Protein AF-A0A314L2W1-F1 (afdb_monomer_lite)

Secondary structure (DSSP, 8-state):
-PPBPTTT--BSS-GGG-SS--SEEEETTEEEE---------------PPPHHHHHHHHHHHHHH-TT-HHHHHHHH-TTS-HHHHHHHHHHHHHHHHHHHS-GGGSSPPPTT------------S----------------------

Foldseek 3Di:
DFDAEQQPRHGDDYVVPDPDPRQWGQDPNDTDGVPPPVPVDPPPPDPDDDDVQNVVLLVVLCVPPNPPPLCVSCVPRNVVDDSVRSNVVVVVVVVVVVVVPPDPVVVDPPDPVNPDDPDPPPDDDDDDDDDDDDDDDDDDDDDDDDDD

Radius of gyration: 32.79 Å; chains: 1; bounding box: 60×52×91 Å

InterPro domains:
  IPR001005 SANT/Myb domain [PF00249] (49-94)
  IPR001005 SANT/Myb domain [PS50090] (50-94)
  IPR001005 SANT/Myb domain [SM00717] (46-96)
  IPR001005 SANT/Myb domain [cd00167] (49-94)
  IPR006447 Myb domain, plants [TIGR01557] (45-96)
  IPR009057 Homedomain-like superfamily [SSF46689] (44-99)
  IPR017884 SANT domain [PS51293] (50-98)
  IPR017930 Myb domain [PS51294] (42-98)
  IPR052245 Plant Stress & Developmental Transcription Factors [PTHR44191] (42-135)

Organism: Nicotiana attenuata (NCBI:txid49451)

Structure (mmCIF, N/CA/C/O backbone):
data_AF-A0A314L2W1-F1
#
_entry.id   AF-A0A314L2W1-F1
#
loop_
_atom_site.group_PDB
_atom_site.id
_atom_site.type_symbol
_atom_site.label_atom_id
_atom_site.label_alt_id
_atom_site.label_comp_id
_atom_site.label_asym_id
_atom_site.label_entity_id
_atom_site.label_seq_id
_atom_site.pdbx_PDB_ins_code
_atom_site.Cartn_x
_atom_site.Cartn_y
_atom_site.Cartn_z
_atom_site.occupancy
_atom_site.B_iso_or_equiv
_atom_site.auth_seq_id
_atom_site.auth_comp_id
_atom_site.auth_asym_id
_atom_site.auth_atom_id
_atom_site.pdbx_PDB_model_num
ATOM 1 N N . MET A 1 1 ? 43.242 -7.471 -5.790 1.00 66.00 1 MET A N 1
ATOM 2 C CA . MET A 1 1 ? 42.155 -7.974 -6.665 1.00 66.00 1 MET A CA 1
ATOM 3 C C . MET A 1 1 ? 41.389 -6.807 -7.276 1.00 66.00 1 MET A C 1
ATOM 5 O O . MET A 1 1 ? 40.805 -6.027 -6.535 1.00 66.00 1 MET A O 1
ATOM 9 N N . GLY A 1 2 ? 41.403 -6.662 -8.603 1.00 72.00 2 GLY A N 1
ATOM 10 C CA . GLY A 1 2 ? 40.592 -5.657 -9.298 1.00 72.00 2 GLY A CA 1
ATOM 11 C C . GLY A 1 2 ? 39.121 -6.070 -9.383 1.00 72.00 2 GLY A C 1
ATOM 12 O O . GLY A 1 2 ? 38.812 -7.259 -9.439 1.00 72.00 2 GLY A O 1
ATOM 13 N N . ARG A 1 3 ? 38.210 -5.090 -9.393 1.00 81.44 3 ARG A N 1
ATOM 14 C CA . ARG A 1 3 ? 36.791 -5.340 -9.684 1.00 81.44 3 ARG A CA 1
ATOM 15 C C . ARG A 1 3 ? 36.665 -5.804 -11.139 1.00 81.44 3 ARG A C 1
ATOM 17 O O . ARG A 1 3 ? 37.167 -5.125 -12.036 1.00 81.44 3 ARG A O 1
ATOM 24 N N . ASN A 1 4 ? 35.994 -6.932 -11.354 1.00 84.94 4 ASN A N 1
ATOM 25 C CA . ASN A 1 4 ? 35.677 -7.428 -12.687 1.00 84.94 4 ASN A CA 1
ATOM 26 C C . ASN A 1 4 ? 34.304 -6.919 -13.142 1.00 84.94 4 ASN A C 1
ATOM 28 O O . ASN A 1 4 ? 33.384 -6.688 -12.354 1.00 84.94 4 ASN A O 1
ATOM 32 N N . CYS A 1 5 ? 34.161 -6.726 -14.443 1.00 85.31 5 CYS A N 1
ATOM 33 C CA . CYS A 1 5 ? 32.890 -6.386 -15.045 1.00 85.31 5 CYS A CA 1
ATOM 34 C C . CYS A 1 5 ? 31.971 -7.616 -15.054 1.00 85.31 5 CYS A C 1
ATOM 36 O O . CYS A 1 5 ? 32.331 -8.661 -15.592 1.00 85.31 5 CYS A O 1
ATOM 38 N N . THR A 1 6 ? 30.754 -7.502 -14.519 1.00 81.19 6 THR A N 1
ATOM 39 C CA . THR A 1 6 ? 29.786 -8.618 -14.493 1.00 81.19 6 THR A CA 1
ATOM 40 C C . THR A 1 6 ? 29.173 -8.940 -15.860 1.00 81.19 6 THR A C 1
ATOM 42 O O . THR A 1 6 ? 28.515 -9.974 -15.993 1.00 81.19 6 THR A O 1
ATOM 45 N N . LEU A 1 7 ? 29.402 -8.090 -16.871 1.00 77.38 7 LEU A N 1
ATOM 46 C CA . LEU A 1 7 ? 28.988 -8.323 -18.259 1.00 77.38 7 LEU A CA 1
ATOM 47 C C . LEU A 1 7 ? 30.030 -9.118 -19.042 1.00 77.38 7 LEU A C 1
ATOM 49 O O . LEU A 1 7 ? 29.710 -10.179 -19.573 1.00 77.38 7 LEU A O 1
ATOM 53 N N . CYS A 1 8 ? 31.266 -8.627 -19.122 1.00 83.50 8 CYS A N 1
ATOM 54 C CA . CYS A 1 8 ? 32.306 -9.228 -19.963 1.00 83.50 8 CYS A CA 1
ATOM 55 C C . CYS A 1 8 ? 33.379 -10.003 -19.183 1.00 83.50 8 CYS A C 1
ATOM 57 O O . CYS A 1 8 ? 34.223 -10.658 -19.782 1.00 83.50 8 CYS A O 1
ATOM 59 N N . GLY A 1 9 ? 33.392 -9.920 -17.851 1.00 79.56 9 GLY A N 1
ATOM 60 C CA . GLY A 1 9 ? 34.379 -10.585 -16.996 1.00 79.56 9 GLY A CA 1
ATOM 61 C C . GLY A 1 9 ? 35.764 -9.929 -16.953 1.00 79.56 9 GLY A C 1
ATOM 62 O O . GLY A 1 9 ? 36.610 -10.391 -16.194 1.00 79.56 9 GLY A O 1
ATOM 63 N N . ARG A 1 10 ? 36.010 -8.858 -17.721 1.00 84.75 10 ARG A N 1
ATOM 64 C CA . ARG A 1 10 ? 37.300 -8.144 -17.757 1.00 84.75 10 ARG A CA 1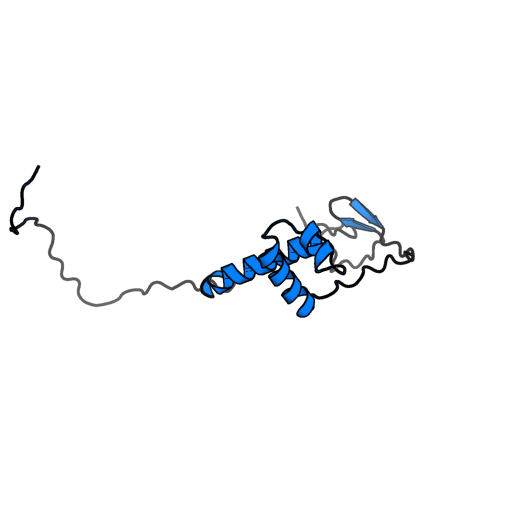
ATOM 65 C C . ARG A 1 10 ? 37.417 -7.112 -16.629 1.00 84.75 10 ARG A C 1
ATOM 67 O O . ARG A 1 10 ? 36.413 -6.582 -16.157 1.00 84.75 10 ARG A O 1
ATOM 74 N N . ASN A 1 11 ? 38.646 -6.823 -16.204 1.00 85.31 11 ASN A N 1
ATOM 75 C CA . ASN A 1 11 ? 38.946 -5.839 -15.157 1.00 85.31 11 ASN A CA 1
ATOM 76 C C . ASN A 1 11 ? 39.037 -4.408 -15.723 1.00 85.31 11 ASN A C 1
ATOM 78 O O . ASN A 1 11 ? 39.075 -4.210 -16.936 1.00 85.31 11 ASN A O 1
ATOM 82 N N . GLY A 1 12 ? 39.066 -3.408 -14.837 1.00 87.12 12 GLY A N 1
ATOM 83 C CA . GLY A 1 12 ? 39.295 -2.001 -15.204 1.00 87.12 12 GLY A CA 1
ATOM 84 C C . GLY A 1 12 ? 38.037 -1.202 -15.561 1.00 87.12 12 GLY A C 1
ATOM 85 O O . GLY A 1 12 ? 38.129 -0.016 -15.849 1.00 87.12 12 GLY A O 1
ATOM 86 N N . HIS A 1 13 ? 36.855 -1.819 -15.512 1.00 88.88 13 HIS A N 1
ATOM 87 C CA . HIS A 1 13 ? 35.573 -1.139 -15.698 1.00 88.88 13 HIS A CA 1
ATOM 88 C C . HIS A 1 13 ? 34.442 -1.883 -14.974 1.00 88.88 13 HIS A C 1
ATOM 90 O O . HIS A 1 13 ? 34.617 -2.997 -14.478 1.00 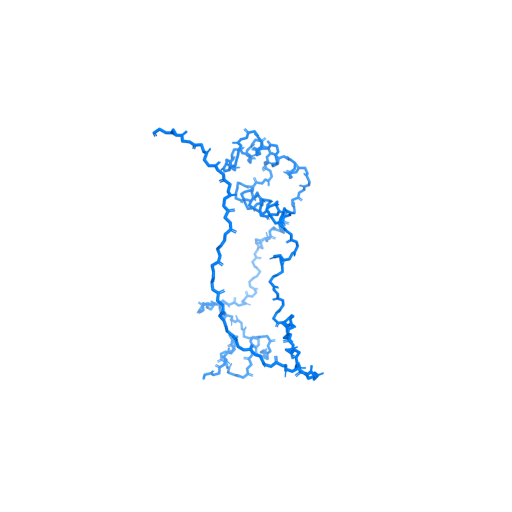88.88 13 HIS A O 1
ATOM 96 N N . ASN A 1 14 ? 33.263 -1.265 -14.905 1.00 83.56 14 ASN A N 1
ATOM 97 C CA . ASN A 1 14 ? 32.058 -1.846 -14.314 1.00 83.56 14 ASN A CA 1
ATOM 98 C C . ASN A 1 14 ? 31.030 -2.149 -15.421 1.00 83.56 14 ASN A C 1
ATOM 100 O O . ASN A 1 14 ? 31.130 -1.618 -16.524 1.00 83.56 14 ASN A O 1
ATOM 104 N N . TYR A 1 15 ? 30.008 -2.958 -15.130 1.00 83.50 15 TYR A N 1
ATOM 105 C CA . TYR A 1 15 ? 28.925 -3.253 -16.071 1.00 83.50 15 TYR A CA 1
ATOM 106 C C . TYR A 1 15 ? 28.278 -2.000 -16.685 1.00 83.50 15 TYR A C 1
ATOM 108 O O . TYR A 1 15 ? 27.868 -2.031 -17.840 1.00 83.50 15 TYR A O 1
ATOM 116 N N . ARG A 1 16 ? 28.224 -0.878 -15.953 1.00 82.00 16 ARG A N 1
ATOM 117 C CA . ARG A 1 16 ? 27.633 0.380 -16.450 1.00 82.00 16 ARG A CA 1
ATOM 118 C C . ARG A 1 16 ? 28.460 1.073 -17.536 1.00 82.00 16 ARG A C 1
ATOM 120 O O . ARG A 1 16 ? 27.903 1.841 -18.307 1.00 82.00 16 ARG A O 1
ATOM 127 N N . THR A 1 17 ? 29.764 0.818 -17.586 1.00 83.56 17 THR A N 1
ATOM 128 C CA . THR A 1 17 ? 30.704 1.428 -18.542 1.00 83.56 17 THR A CA 1
ATOM 129 C C . THR A 1 17 ? 31.295 0.394 -19.499 1.00 83.56 17 THR A C 1
ATOM 131 O O . THR A 1 17 ? 32.308 0.634 -20.150 1.00 83.56 17 THR A O 1
ATOM 134 N N . CYS A 1 18 ? 30.676 -0.786 -19.582 1.00 83.25 18 CYS A N 1
ATOM 135 C CA . CYS A 1 18 ? 31.147 -1.859 -20.438 1.00 83.25 18 CYS A CA 1
ATOM 136 C C . CYS A 1 18 ? 30.811 -1.569 -21.905 1.00 83.25 18 CYS A C 1
ATOM 138 O O . CYS A 1 18 ? 29.642 -1.484 -22.275 1.00 83.25 18 CYS A O 1
ATOM 140 N N . SER A 1 19 ? 31.847 -1.456 -22.740 1.00 80.50 19 SER A N 1
ATOM 141 C CA . SER A 1 19 ? 31.703 -1.290 -24.195 1.00 80.50 19 SER A CA 1
ATOM 142 C C . SER A 1 19 ? 31.153 -2.555 -24.877 1.00 80.50 19 SER A C 1
ATOM 144 O O . SER A 1 19 ? 30.513 -2.500 -25.926 1.00 80.50 19 SER A O 1
ATOM 146 N N . GLU A 1 20 ? 31.337 -3.719 -24.251 1.00 70.31 20 GLU A N 1
ATOM 147 C CA . GLU A 1 20 ? 30.871 -4.995 -24.779 1.00 70.31 20 GLU A CA 1
ATOM 148 C C . GLU A 1 20 ? 29.455 -5.305 -24.276 1.00 70.31 20 GLU A C 1
ATOM 150 O O . GLU A 1 20 ? 29.234 -5.631 -23.109 1.00 70.31 20 GLU A O 1
ATOM 155 N N . LYS A 1 21 ? 28.472 -5.227 -25.179 1.00 64.25 21 LYS A N 1
ATOM 156 C CA . LYS A 1 21 ? 27.086 -5.642 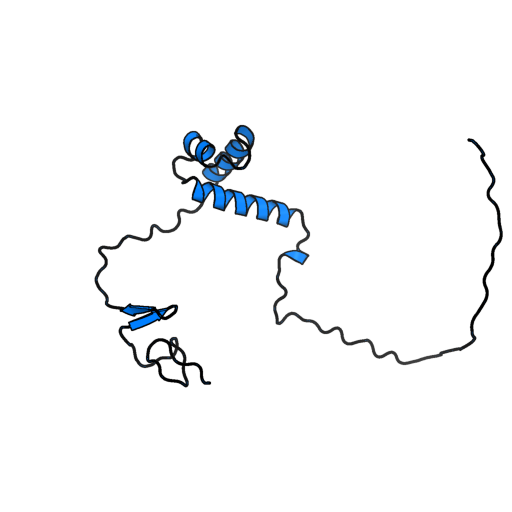-24.920 1.00 64.25 21 LYS A CA 1
ATOM 157 C C . LYS A 1 21 ? 27.000 -7.172 -24.920 1.00 64.25 21 LYS A C 1
ATOM 159 O O . LYS A 1 21 ? 26.459 -7.773 -25.848 1.00 64.25 21 LYS A O 1
ATOM 164 N N . SER A 1 22 ? 27.577 -7.829 -23.917 1.00 63.38 22 SER A N 1
ATOM 165 C CA . SER A 1 22 ? 27.438 -9.278 -23.777 1.00 63.38 22 SER A CA 1
ATOM 166 C C . SER A 1 22 ? 25.957 -9.639 -23.593 1.00 63.38 22 SER A C 1
ATOM 168 O O . SER A 1 22 ? 25.211 -8.998 -22.850 1.00 63.38 22 SER A O 1
ATOM 170 N N . LYS A 1 23 ? 25.498 -10.689 -24.282 1.00 66.06 23 LYS A N 1
ATOM 171 C CA . LYS A 1 23 ? 24.103 -11.168 -24.209 1.00 66.06 23 LYS A CA 1
ATOM 172 C C . LYS A 1 23 ? 23.782 -11.873 -22.880 1.00 66.06 23 LYS A C 1
ATOM 174 O O . LYS A 1 23 ? 22.794 -12.594 -22.795 1.00 66.06 23 LYS A O 1
ATOM 179 N N . THR A 1 24 ? 24.657 -11.793 -21.876 1.00 67.44 24 THR A N 1
ATOM 180 C CA . THR A 1 24 ? 24.546 -12.561 -20.630 1.00 67.44 24 THR A CA 1
ATOM 181 C C . THR A 1 24 ? 25.053 -11.739 -19.450 1.00 67.44 24 THR A C 1
ATOM 183 O O . THR A 1 24 ? 26.219 -11.364 -19.406 1.00 67.44 24 THR A O 1
ATOM 186 N N . ILE A 1 25 ? 24.182 -11.498 -18.475 1.00 74.50 25 ILE A N 1
ATOM 187 C CA . ILE A 1 25 ? 24.476 -10.817 -17.211 1.00 74.50 25 ILE A CA 1
ATOM 188 C C . ILE A 1 25 ? 24.644 -11.883 -16.129 1.00 74.50 25 ILE A C 1
ATOM 190 O O . ILE A 1 25 ? 23.824 -12.789 -16.045 1.00 74.50 25 ILE A O 1
ATOM 194 N N . LYS A 1 26 ? 25.657 -11.787 -15.264 1.00 73.69 26 LYS A N 1
ATOM 195 C CA . LYS A 1 26 ? 25.724 -12.616 -14.048 1.00 73.69 26 LYS A CA 1
ATOM 196 C C . LYS A 1 26 ? 25.154 -11.856 -12.849 1.00 73.69 26 LYS A C 1
ATOM 198 O O . LYS A 1 26 ? 25.728 -10.845 -12.453 1.00 73.69 26 LYS A O 1
ATOM 203 N N . LEU A 1 27 ? 24.070 -12.350 -12.249 1.00 73.75 27 LEU A N 1
ATOM 204 C CA . LEU A 1 27 ? 23.541 -11.865 -10.966 1.00 73.75 27 LEU A CA 1
ATOM 205 C C . LEU A 1 27 ? 23.669 -12.979 -9.929 1.00 73.75 27 LEU A C 1
ATOM 207 O O . LEU A 1 27 ? 23.227 -14.095 -10.181 1.00 73.75 27 LEU A O 1
ATOM 211 N N . PHE A 1 28 ? 24.301 -12.693 -8.786 1.00 78.19 28 PHE A N 1
ATOM 212 C CA . PHE A 1 28 ? 24.545 -13.682 -7.722 1.00 78.19 28 PHE A CA 1
ATOM 213 C C . PHE A 1 28 ? 25.173 -14.998 -8.233 1.00 78.19 28 PHE A C 1
ATOM 215 O O . PHE A 1 28 ? 24.770 -16.087 -7.846 1.00 78.19 28 PHE A O 1
ATOM 222 N N . GLY A 1 29 ? 26.126 -14.913 -9.169 1.00 71.56 29 GLY A N 1
ATOM 223 C CA . GLY A 1 29 ? 26.776 -16.089 -9.772 1.00 71.56 29 GLY A CA 1
ATOM 224 C C . GLY A 1 29 ? 25.951 -16.818 -10.844 1.00 71.56 29 GLY A C 1
ATOM 225 O O . GLY A 1 29 ? 26.504 -17.626 -11.588 1.00 71.56 29 GLY A O 1
ATOM 226 N N . VAL A 1 30 ? 24.669 -16.481 -11.006 1.00 76.56 30 VAL A N 1
ATOM 227 C CA . VAL A 1 30 ? 23.766 -17.076 -11.997 1.00 76.56 30 VAL A CA 1
ATOM 228 C C . VAL A 1 30 ? 23.820 -16.284 -13.304 1.00 76.56 30 VAL A C 1
ATOM 230 O O . VAL A 1 30 ? 23.630 -15.067 -13.318 1.00 76.56 30 VAL A O 1
ATOM 233 N N . LYS A 1 31 ? 24.086 -16.970 -14.423 1.00 77.06 31 LYS A N 1
ATOM 234 C CA . LYS A 1 31 ? 24.074 -16.384 -15.775 1.00 77.06 31 LYS A CA 1
ATOM 235 C C . LYS A 1 31 ? 22.630 -16.196 -16.254 1.00 77.06 31 LYS A C 1
ATOM 237 O O . LYS A 1 31 ? 21.935 -17.167 -16.523 1.00 77.06 31 LYS A O 1
ATOM 242 N N . ILE A 1 32 ? 22.209 -14.950 -16.416 1.00 76.75 32 ILE A N 1
ATOM 243 C CA . ILE A 1 32 ? 20.943 -14.542 -17.023 1.00 76.75 32 ILE A CA 1
ATOM 244 C C . ILE A 1 32 ? 21.238 -14.110 -18.458 1.00 76.75 32 ILE A C 1
ATOM 246 O O . ILE A 1 32 ? 21.890 -13.093 -18.689 1.00 76.75 32 ILE A O 1
ATOM 250 N N . SER A 1 33 ? 20.776 -14.876 -19.442 1.00 72.38 33 SER A N 1
ATOM 251 C CA . SER A 1 33 ? 20.858 -14.475 -20.847 1.00 72.38 33 SER A CA 1
ATOM 252 C C . SER A 1 33 ? 19.872 -13.335 -21.125 1.00 72.38 33 SER A C 1
ATOM 254 O O . SER A 1 33 ? 18.665 -13.529 -20.993 1.00 72.38 33 SER A O 1
ATOM 256 N N . THR A 1 34 ? 20.351 -12.178 -21.580 1.00 65.81 34 THR A N 1
ATOM 257 C CA . THR A 1 34 ? 19.543 -11.050 -22.082 1.00 65.81 34 THR A CA 1
ATOM 258 C C . THR A 1 34 ? 18.998 -11.329 -23.487 1.00 65.81 34 THR A C 1
ATOM 260 O O . THR A 1 34 ? 18.931 -10.447 -24.342 1.00 65.81 34 THR A O 1
ATOM 263 N N . SER A 1 35 ? 18.621 -12.581 -23.764 1.00 60.75 35 SER A N 1
ATOM 264 C CA . SER A 1 35 ? 17.934 -12.925 -25.003 1.00 60.75 35 SER A CA 1
ATOM 265 C C . SER A 1 35 ? 16.563 -12.264 -24.956 1.00 60.75 35 SER A C 1
ATOM 267 O O . SER A 1 35 ? 15.746 -12.582 -24.093 1.00 60.75 35 SER A O 1
ATOM 269 N N . THR A 1 36 ? 16.318 -11.327 -25.868 1.00 56.69 36 THR A N 1
ATOM 270 C CA . THR A 1 36 ? 15.016 -10.698 -26.102 1.00 56.69 36 THR A CA 1
ATOM 271 C C . THR A 1 36 ? 14.048 -11.721 -26.699 1.00 56.69 36 THR A C 1
ATOM 273 O O . THR A 1 36 ? 13.546 -11.550 -27.809 1.00 56.69 36 THR A O 1
ATOM 276 N N . LYS A 1 37 ? 13.780 -12.826 -25.998 1.00 55.41 37 LYS A N 1
ATOM 277 C CA . LYS A 1 37 ? 12.519 -13.528 -26.201 1.00 55.41 37 LYS A CA 1
ATOM 278 C C . LYS A 1 37 ? 11.453 -12.519 -25.799 1.00 55.41 37 LYS A C 1
ATOM 280 O O . LYS A 1 37 ? 11.487 -12.009 -24.680 1.00 55.41 37 LYS A O 1
ATOM 285 N N . LYS A 1 38 ? 10.560 -12.176 -26.730 1.00 56.38 38 LYS A N 1
ATOM 286 C CA . LYS A 1 38 ? 9.279 -11.551 -26.403 1.00 56.38 38 LYS A CA 1
ATOM 287 C C . LYS A 1 38 ? 8.596 -12.499 -25.416 1.00 56.38 38 LYS A C 1
ATOM 289 O O . LYS A 1 38 ? 7.935 -13.445 -25.828 1.00 56.38 38 LYS A O 1
ATOM 294 N N . ASP A 1 39 ? 8.846 -12.316 -24.122 1.00 56.62 39 ASP A N 1
ATOM 295 C CA . ASP A 1 39 ? 7.978 -12.851 -23.086 1.00 56.62 39 ASP A CA 1
ATOM 296 C C . ASP A 1 39 ? 6.595 -12.319 -23.455 1.00 56.62 39 ASP A C 1
ATOM 298 O O .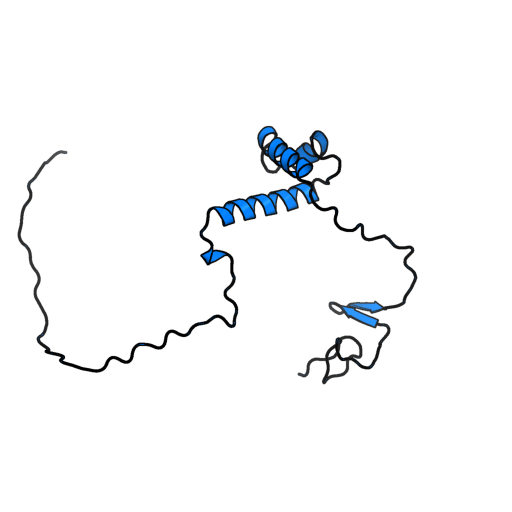 ASP A 1 39 ? 6.439 -11.109 -23.651 1.00 56.62 39 ASP A O 1
ATOM 302 N N . ASN A 1 40 ? 5.634 -13.215 -23.686 1.00 57.75 40 ASN A N 1
ATOM 303 C CA . ASN A 1 40 ? 4.234 -12.856 -23.891 1.00 57.75 40 ASN A CA 1
ATOM 304 C C . ASN A 1 40 ? 3.752 -12.225 -22.587 1.00 57.75 40 ASN A C 1
ATOM 306 O O . ASN A 1 40 ? 3.221 -12.909 -21.715 1.00 57.75 40 ASN A O 1
ATOM 310 N N . GLY A 1 41 ? 4.074 -10.937 -22.450 1.00 56.75 41 GLY A N 1
ATOM 311 C CA . GLY A 1 41 ? 4.454 -10.336 -21.190 1.00 56.75 41 GLY A CA 1
ATOM 312 C C . GLY A 1 41 ? 3.493 -10.693 -20.084 1.00 56.75 41 GLY A C 1
ATOM 313 O O . GLY A 1 41 ? 2.328 -10.282 -20.115 1.00 56.75 41 GLY A O 1
ATOM 314 N N . ARG A 1 42 ? 3.999 -11.354 -19.039 1.00 58.75 42 ARG A N 1
ATOM 315 C CA . ARG A 1 42 ? 3.411 -11.137 -17.718 1.00 58.75 42 ARG A CA 1
ATOM 316 C C . ARG A 1 42 ? 3.618 -9.663 -17.421 1.00 58.75 42 ARG A C 1
ATOM 318 O O . ARG A 1 42 ? 4.655 -9.262 -16.902 1.00 58.75 42 ARG A O 1
ATOM 325 N N . LYS A 1 43 ? 2.644 -8.844 -17.834 1.00 63.44 43 LYS A N 1
ATOM 326 C CA . LYS A 1 43 ? 2.575 -7.420 -17.532 1.00 63.44 43 LYS A CA 1
ATOM 327 C C . LYS A 1 43 ? 2.733 -7.346 -16.023 1.00 63.44 43 LYS A C 1
ATOM 329 O O . LYS A 1 43 ? 1.811 -7.732 -15.304 1.00 63.44 43 LYS A O 1
ATOM 334 N N . ILE A 1 44 ? 3.911 -6.940 -15.546 1.00 60.41 44 ILE A N 1
ATOM 335 C CA . ILE A 1 44 ? 4.106 -6.626 -14.136 1.00 60.41 44 ILE A CA 1
ATOM 336 C C . ILE A 1 44 ? 3.071 -5.543 -13.880 1.00 60.41 44 ILE A C 1
ATOM 338 O O . ILE A 1 44 ? 3.187 -4.432 -14.403 1.00 60.41 44 ILE A O 1
ATOM 342 N N . LYS A 1 45 ? 1.981 -5.920 -13.205 1.00 63.16 45 LYS A N 1
ATOM 343 C CA . LYS A 1 45 ? 0.889 -4.999 -12.924 1.00 63.16 45 LYS A CA 1
ATOM 344 C C . LYS A 1 45 ? 1.536 -3.873 -12.134 1.00 63.16 45 LYS A C 1
ATOM 346 O O . LYS A 1 45 ? 2.084 -4.122 -11.059 1.00 63.16 45 LYS A O 1
ATOM 351 N N . LYS A 1 46 ? 1.559 -2.671 -12.719 1.00 69.25 46 LYS A N 1
ATOM 352 C CA . LYS A 1 46 ? 2.017 -1.460 -12.034 1.00 69.25 46 LYS A CA 1
ATOM 353 C C . LYS A 1 46 ? 1.364 -1.465 -10.652 1.00 69.25 46 LYS A C 1
ATOM 355 O O . LYS A 1 46 ? 0.172 -1.757 -10.554 1.00 69.25 46 LYS A O 1
ATOM 360 N N . GLY A 1 47 ? 2.159 -1.253 -9.603 1.00 70.75 47 GLY A N 1
ATOM 361 C CA . GLY A 1 47 ? 1.661 -1.321 -8.233 1.00 70.75 47 GLY A CA 1
ATOM 362 C C . GLY A 1 47 ? 0.452 -0.404 -8.084 1.00 70.75 47 GLY A C 1
ATOM 363 O O . GLY A 1 47 ? 0.559 0.792 -8.338 1.00 70.75 47 GLY A O 1
ATOM 364 N N . ILE A 1 48 ? -0.700 -0.974 -7.732 1.00 79.94 48 ILE A N 1
ATOM 365 C CA . ILE A 1 48 ? -1.930 -0.206 -7.536 1.00 79.94 48 ILE A CA 1
ATOM 366 C C . ILE A 1 48 ? -1.712 0.645 -6.284 1.00 79.94 48 ILE A C 1
ATOM 368 O O . ILE A 1 48 ? -1.536 0.094 -5.191 1.00 79.94 48 ILE A O 1
ATOM 372 N N . ALA A 1 49 ? -1.683 1.967 -6.448 1.00 88.00 49 ALA A N 1
ATOM 373 C CA . ALA A 1 49 ? -1.562 2.908 -5.339 1.00 88.00 49 ALA A CA 1
ATOM 374 C C . ALA A 1 49 ? -2.730 2.724 -4.358 1.00 88.00 49 ALA A C 1
ATOM 376 O O . ALA A 1 49 ? -3.823 2.350 -4.776 1.00 88.00 49 ALA A O 1
ATOM 377 N N . TRP A 1 50 ? -2.495 2.929 -3.062 1.00 91.62 50 TRP A N 1
ATOM 378 C CA . TRP A 1 50 ? -3.559 2.892 -2.057 1.00 91.62 50 TRP A CA 1
ATOM 379 C C . TRP A 1 50 ? -4.440 4.126 -2.198 1.00 91.62 50 TRP A C 1
ATOM 381 O O . TRP A 1 50 ? -3.925 5.243 -2.176 1.00 91.62 50 TRP A O 1
ATOM 391 N N . THR A 1 51 ? -5.743 3.915 -2.344 1.00 94.19 51 THR A N 1
ATOM 392 C CA . THR A 1 51 ? -6.721 5.006 -2.314 1.00 94.19 51 THR A CA 1
ATOM 393 C C . THR A 1 51 ? -7.030 5.403 -0.871 1.00 94.19 51 THR A C 1
ATOM 395 O O . THR A 1 51 ? -6.812 4.627 0.065 1.00 94.19 51 THR A O 1
ATOM 398 N N . GLU A 1 52 ? -7.535 6.620 -0.675 1.00 93.38 52 GLU A N 1
ATOM 399 C CA . GLU A 1 52 ? -7.941 7.081 0.655 1.00 93.38 52 GLU A CA 1
ATOM 400 C C . GLU A 1 52 ? -9.081 6.242 1.231 1.00 93.38 52 GLU A C 1
ATOM 402 O O . GLU A 1 52 ? -9.077 5.949 2.423 1.00 93.38 52 GLU A O 1
ATOM 407 N N . ASP A 1 53 ? -10.022 5.802 0.397 1.00 94.06 53 ASP A N 1
ATOM 408 C CA . ASP A 1 53 ? -11.163 5.006 0.848 1.00 94.06 53 ASP A CA 1
ATOM 409 C C . ASP A 1 53 ? -10.733 3.611 1.298 1.00 94.06 53 ASP A C 1
ATOM 411 O O . ASP A 1 53 ? -11.122 3.163 2.375 1.00 94.06 53 ASP A O 1
ATOM 415 N N . GLU A 1 54 ? -9.839 2.957 0.551 1.00 95.25 54 GLU A N 1
ATOM 416 C CA . GLU A 1 54 ? -9.218 1.702 0.990 1.00 95.25 54 GLU A CA 1
ATOM 417 C C . GLU A 1 54 ? -8.449 1.888 2.304 1.00 95.25 54 GLU A C 1
ATOM 419 O O . GLU A 1 54 ? -8.486 1.023 3.180 1.00 95.25 54 GLU A O 1
ATOM 424 N N . GLN A 1 55 ? -7.773 3.028 2.470 1.00 95.38 55 GLN A N 1
ATOM 425 C CA . GLN A 1 55 ? -7.092 3.351 3.718 1.00 95.38 55 GLN A CA 1
ATOM 426 C C . GLN A 1 55 ? -8.084 3.545 4.874 1.00 95.38 55 GLN A C 1
ATOM 428 O O . GLN A 1 55 ? -7.856 3.005 5.954 1.00 95.38 55 GLN A O 1
ATOM 433 N N . ARG A 1 56 ? -9.190 4.270 4.673 1.00 96.19 56 ARG A N 1
ATOM 434 C CA . ARG A 1 56 ? -10.249 4.453 5.684 1.00 96.19 56 ARG A CA 1
ATOM 435 C C . ARG A 1 56 ? -10.863 3.113 6.087 1.00 96.19 56 ARG A C 1
ATOM 437 O O . ARG A 1 56 ? -11.017 2.840 7.275 1.00 96.19 56 ARG A O 1
ATOM 444 N N . LEU A 1 57 ? -11.147 2.252 5.111 1.00 96.19 57 LEU A N 1
ATOM 445 C CA . LEU A 1 57 ? -11.667 0.904 5.340 1.00 96.19 57 LEU A CA 1
ATOM 446 C C . LEU A 1 57 ? -10.678 0.030 6.112 1.00 96.19 57 LEU A C 1
ATOM 448 O O . LEU A 1 57 ? -11.090 -0.715 6.997 1.00 96.19 57 LEU A O 1
ATOM 452 N N . LEU A 1 58 ? -9.375 0.155 5.845 1.00 95.56 58 LEU A N 1
ATOM 453 C CA . LEU A 1 58 ? -8.351 -0.533 6.628 1.00 95.56 58 LEU A CA 1
ATOM 454 C C . LEU A 1 58 ? -8.373 -0.097 8.098 1.00 95.56 58 LEU A C 1
ATOM 456 O O . LEU A 1 58 ? -8.302 -0.953 8.978 1.00 95.56 58 LEU A O 1
ATOM 460 N N . LEU A 1 59 ? -8.492 1.206 8.374 1.00 95.50 59 LEU A N 1
ATOM 461 C CA . LEU A 1 59 ? -8.574 1.725 9.745 1.00 95.50 59 LEU A CA 1
ATOM 462 C C . LEU A 1 59 ? -9.834 1.230 10.461 1.00 95.50 59 LEU A C 1
ATOM 464 O O . LEU A 1 59 ? -9.738 0.721 11.575 1.00 95.50 59 LEU A O 1
ATOM 468 N N . LYS A 1 60 ? -10.987 1.265 9.787 1.00 96.12 60 LYS A N 1
ATOM 469 C CA . LYS A 1 60 ? -12.239 0.693 10.304 1.00 96.12 60 LYS A CA 1
ATOM 470 C C . LYS A 1 60 ? -12.116 -0.813 10.569 1.00 96.12 60 LYS A C 1
ATOM 472 O O . LYS A 1 60 ? -12.599 -1.325 11.573 1.00 96.12 60 LYS A O 1
ATOM 477 N N . GLY A 1 61 ? -11.428 -1.544 9.693 1.00 95.38 61 GLY A N 1
ATOM 478 C CA . GLY A 1 61 ? -11.167 -2.971 9.876 1.00 95.38 61 GLY A CA 1
ATOM 479 C C . GLY A 1 61 ? -10.248 -3.273 11.057 1.00 95.38 61 GLY A C 1
ATOM 480 O O . GLY A 1 61 ? -10.451 -4.272 11.747 1.00 95.38 61 GLY A O 1
ATOM 481 N N . LEU A 1 62 ? -9.264 -2.408 11.315 1.00 95.31 62 LEU A N 1
ATOM 482 C CA . LEU A 1 62 ? -8.403 -2.490 12.495 1.00 95.31 62 LEU A CA 1
ATOM 483 C C . LEU A 1 62 ? -9.183 -2.244 13.790 1.00 95.31 62 LEU A C 1
ATOM 485 O O . LEU A 1 62 ? -8.919 -2.934 14.769 1.00 95.31 62 LEU A O 1
ATOM 489 N N . GLU A 1 63 ? -10.144 -1.321 13.781 1.00 94.62 63 GLU A N 1
ATOM 490 C CA . GLU A 1 63 ? -11.030 -1.042 14.917 1.00 94.62 63 GLU A CA 1
ATOM 491 C C . GLU A 1 63 ? -11.934 -2.241 15.245 1.00 94.62 63 GLU A C 1
ATOM 493 O O . GLU A 1 63 ? -12.027 -2.653 16.397 1.00 94.62 63 GLU A O 1
ATOM 498 N N . ILE A 1 64 ? -12.537 -2.866 14.228 1.00 94.94 64 ILE A N 1
ATOM 499 C CA . ILE A 1 64 ? -13.493 -3.970 14.417 1.00 94.94 64 ILE A CA 1
ATOM 500 C C . ILE A 1 64 ? -12.794 -5.300 14.732 1.00 94.94 64 ILE A C 1
ATOM 502 O O . ILE A 1 64 ? -13.213 -6.049 15.615 1.00 94.94 64 ILE A O 1
ATOM 506 N N . HIS A 1 65 ? -11.754 -5.659 13.973 1.00 94.00 65 HIS A N 1
ATOM 507 C CA . HIS A 1 65 ? -11.145 -6.991 14.057 1.00 94.00 65 HIS A CA 1
ATOM 508 C C . HIS A 1 65 ? -9.863 -7.029 14.893 1.00 94.00 65 HIS A C 1
ATOM 510 O O . HIS A 1 65 ? -9.480 -8.112 15.359 1.00 94.00 65 HIS A O 1
ATOM 516 N N . GLY A 1 66 ? -9.209 -5.884 15.088 1.00 93.56 66 GLY A N 1
ATOM 517 C CA . GLY A 1 66 ? -7.890 -5.778 15.701 1.00 93.56 66 GLY A CA 1
ATOM 518 C C . GLY A 1 66 ? -6.734 -6.070 14.736 1.00 93.56 66 GLY A C 1
ATOM 519 O O . GLY A 1 66 ? -6.905 -6.527 13.601 1.00 93.56 66 GLY A O 1
ATOM 520 N N . LYS A 1 67 ? -5.507 -5.819 15.206 1.00 93.31 67 LYS A N 1
ATOM 521 C CA . LYS A 1 67 ? -4.262 -6.064 14.459 1.00 93.31 67 LYS A CA 1
ATOM 522 C C . LYS A 1 67 ? -4.050 -7.567 14.209 1.00 93.31 67 LYS A C 1
ATOM 524 O O . LYS A 1 67 ? -4.336 -8.395 15.066 1.00 93.31 67 LYS A O 1
ATOM 529 N N . GLY A 1 68 ? -3.511 -7.927 13.041 1.00 92.38 68 GLY A N 1
ATOM 530 C CA . GLY A 1 68 ? -3.095 -9.302 12.720 1.00 92.38 68 GLY A CA 1
ATOM 531 C C . GLY A 1 68 ? -4.129 -10.144 11.965 1.00 92.38 68 GLY A C 1
ATOM 532 O O . GLY A 1 68 ? -3.754 -11.086 11.270 1.00 92.38 68 GLY A O 1
ATOM 533 N N . LYS A 1 69 ? -5.417 -9.776 11.990 1.00 95.62 69 LYS A N 1
ATOM 534 C CA . LYS A 1 69 ? -6.487 -10.496 11.269 1.00 95.62 69 LYS A CA 1
ATOM 535 C C . LYS A 1 69 ? -6.629 -10.042 9.809 1.00 95.62 69 LYS A C 1
ATOM 537 O O . LYS A 1 69 ? -7.731 -9.794 9.325 1.00 95.62 69 LYS A O 1
ATOM 542 N N . TRP A 1 70 ? -5.513 -9.963 9.080 1.00 95.94 70 TRP A N 1
ATOM 543 C CA . TRP A 1 70 ? -5.445 -9.400 7.720 1.00 95.94 70 TRP A CA 1
ATOM 544 C C . TRP A 1 70 ? -6.353 -10.102 6.715 1.00 95.94 70 TRP A C 1
ATOM 546 O O . TRP A 1 70 ? -6.954 -9.453 5.866 1.00 95.94 70 TRP A O 1
ATOM 556 N N . ALA A 1 71 ? -6.480 -11.426 6.830 1.00 95.50 71 ALA A N 1
ATOM 557 C CA . ALA A 1 71 ? -7.342 -12.206 5.951 1.00 95.50 71 ALA A CA 1
ATOM 558 C C . ALA A 1 71 ? -8.829 -11.888 6.155 1.00 95.50 71 ALA A C 1
ATOM 560 O O . ALA A 1 71 ? -9.573 -11.842 5.181 1.00 95.50 71 ALA A O 1
ATOM 561 N N . LYS A 1 72 ? -9.252 -11.646 7.402 1.00 95.25 72 LYS A N 1
ATOM 562 C CA . LYS A 1 72 ? -10.643 -11.305 7.719 1.00 95.25 72 LYS A CA 1
ATOM 563 C C . LYS A 1 72 ? -10.965 -9.874 7.288 1.00 95.25 72 LYS A C 1
ATOM 565 O O . LYS A 1 72 ? -11.917 -9.666 6.553 1.00 95.25 72 LYS A O 1
ATOM 570 N N . ILE A 1 73 ? -10.072 -8.933 7.602 1.00 95.44 73 ILE A N 1
ATOM 571 C CA . ILE A 1 73 ? -10.175 -7.534 7.157 1.00 95.44 73 ILE A CA 1
ATOM 572 C C . ILE A 1 73 ? -10.235 -7.439 5.622 1.00 95.44 73 ILE A C 1
ATOM 574 O O . ILE A 1 73 ? -11.041 -6.690 5.078 1.00 95.44 73 ILE A O 1
ATOM 578 N N . GLY A 1 74 ? -9.409 -8.217 4.914 1.00 95.81 74 GLY A N 1
ATOM 579 C CA . GLY A 1 74 ? -9.410 -8.252 3.451 1.00 95.81 74 GLY A CA 1
ATOM 580 C C . GLY A 1 74 ? -10.722 -8.757 2.856 1.00 95.81 74 GLY A C 1
ATOM 581 O O . GLY A 1 74 ? -11.246 -8.142 1.936 1.00 95.81 74 GLY A O 1
ATOM 582 N N . LYS A 1 75 ? -11.275 -9.846 3.400 1.00 94.44 75 LYS A N 1
ATOM 583 C CA . LYS A 1 75 ? -12.540 -10.416 2.914 1.00 94.44 75 LYS A CA 1
ATOM 584 C C . LYS A 1 75 ? -13.731 -9.489 3.146 1.00 94.44 75 LYS A C 1
ATOM 586 O O . LYS A 1 75 ? -14.554 -9.354 2.249 1.00 94.44 75 LYS A O 1
ATOM 591 N N . ASP A 1 76 ? -13.793 -8.856 4.314 1.00 92.25 76 ASP A N 1
ATOM 592 C CA . ASP A 1 76 ? -14.987 -8.123 4.739 1.00 92.25 76 ASP A CA 1
ATOM 593 C C . ASP A 1 76 ? -14.998 -6.674 4.212 1.00 92.25 76 ASP A C 1
ATOM 595 O O . ASP A 1 76 ? -16.063 -6.127 3.936 1.00 92.25 76 ASP A O 1
ATOM 599 N N . LEU A 1 77 ? -13.826 -6.037 4.055 1.00 93.00 77 LEU A N 1
ATOM 600 C CA . LEU A 1 77 ? -13.726 -4.591 3.788 1.00 93.00 77 LEU A CA 1
ATOM 601 C C . LEU A 1 77 ? -12.866 -4.220 2.572 1.00 93.00 77 LEU A C 1
ATOM 603 O O . LEU A 1 77 ? -13.021 -3.127 2.036 1.00 93.00 77 LEU A O 1
ATOM 607 N N . LEU A 1 78 ? -11.942 -5.082 2.139 1.00 92.12 78 LEU A N 1
ATOM 608 C CA . LEU A 1 78 ? -10.909 -4.747 1.147 1.00 92.12 78 LEU A CA 1
ATOM 609 C C . LEU A 1 78 ? -10.769 -5.833 0.063 1.00 92.12 78 LEU A C 1
ATOM 611 O O . LEU A 1 78 ? -9.695 -6.422 -0.088 1.00 92.12 78 LEU A O 1
ATOM 615 N N . PRO A 1 79 ? -11.814 -6.080 -0.749 1.00 91.62 79 PRO A N 1
ATOM 616 C CA . PRO A 1 79 ? -11.811 -7.155 -1.745 1.00 91.62 79 PRO A CA 1
ATOM 617 C C . PRO A 1 79 ? -10.771 -6.952 -2.862 1.00 91.62 79 PRO A C 1
ATOM 619 O O . PRO A 1 79 ? -10.307 -7.916 -3.468 1.00 91.62 79 PRO A O 1
ATOM 622 N N . SER A 1 80 ? -10.363 -5.706 -3.125 1.00 89.94 80 SER A N 1
ATOM 623 C CA . SER A 1 80 ? -9.324 -5.350 -4.103 1.00 89.94 80 SER A CA 1
ATOM 624 C C . SER A 1 80 ? -7.894 -5.632 -3.619 1.00 89.94 80 SER A C 1
ATOM 626 O O . SER A 1 80 ? -6.952 -5.558 -4.416 1.00 89.94 80 SER A O 1
ATOM 628 N N . ARG A 1 81 ? -7.693 -5.932 -2.326 1.00 92.44 81 ARG A N 1
ATOM 629 C CA . ARG A 1 81 ? -6.370 -6.074 -1.703 1.00 92.44 81 ARG A CA 1
ATOM 630 C C . ARG A 1 81 ? -6.181 -7.454 -1.099 1.00 92.44 81 ARG A C 1
ATOM 632 O O . ARG A 1 81 ? -7.020 -7.997 -0.395 1.00 92.44 81 ARG A O 1
ATOM 639 N N . THR A 1 82 ? -5.001 -8.010 -1.333 1.00 93.75 82 THR A N 1
ATOM 640 C CA . THR A 1 82 ? -4.617 -9.294 -0.742 1.00 93.75 82 THR A CA 1
ATOM 641 C C . THR A 1 82 ? -4.204 -9.124 0.726 1.00 93.75 82 THR A C 1
ATOM 643 O O . THR A 1 82 ? -3.654 -8.078 1.089 1.00 93.75 82 THR A O 1
ATOM 646 N N . PRO A 1 83 ? -4.364 -10.157 1.576 1.00 95.31 83 PRO A N 1
ATOM 647 C CA . PRO A 1 83 ? -3.971 -10.094 2.988 1.00 95.31 83 PRO A CA 1
ATOM 648 C C . PRO A 1 83 ? -2.509 -9.677 3.202 1.00 95.31 83 PRO A C 1
ATOM 650 O O . PRO A 1 83 ? -2.204 -8.930 4.127 1.00 95.31 83 PRO A O 1
ATOM 653 N N . THR A 1 84 ? -1.602 -10.090 2.312 1.00 94.88 84 THR A N 1
ATOM 654 C CA . THR A 1 84 ? -0.187 -9.693 2.342 1.00 94.88 84 THR A CA 1
ATOM 655 C C . THR A 1 84 ? 0.009 -8.205 2.047 1.00 94.88 84 THR A C 1
ATOM 657 O O . THR A 1 84 ? 0.797 -7.541 2.721 1.00 94.88 84 THR A O 1
ATOM 660 N N . GLN A 1 85 ? -0.714 -7.652 1.065 1.00 94.69 85 GLN A N 1
ATOM 661 C CA . GLN A 1 85 ? -0.681 -6.212 0.782 1.00 94.69 85 GLN A CA 1
ATOM 662 C C . GLN A 1 85 ? -1.218 -5.409 1.967 1.00 94.69 85 GLN A C 1
ATOM 664 O O . GLN A 1 85 ? -0.616 -4.402 2.335 1.00 94.69 85 GLN A O 1
ATOM 669 N N . ILE A 1 86 ? -2.305 -5.882 2.582 1.00 96.19 86 ILE A N 1
ATOM 670 C CA . ILE A 1 86 ? -2.906 -5.280 3.777 1.00 96.19 86 ILE A CA 1
ATOM 671 C C . ILE A 1 86 ? -1.904 -5.274 4.933 1.00 96.19 86 ILE A C 1
ATOM 673 O O . ILE A 1 86 ? -1.662 -4.224 5.521 1.00 96.19 86 ILE A O 1
ATOM 677 N N . ALA A 1 87 ? -1.261 -6.410 5.213 1.00 96.31 87 ALA A N 1
ATOM 678 C CA . ALA A 1 87 ? -0.253 -6.520 6.262 1.00 96.31 87 ALA A CA 1
ATOM 679 C C . ALA A 1 87 ? 0.919 -5.548 6.042 1.00 96.31 87 ALA A C 1
ATOM 681 O O . ALA A 1 87 ? 1.299 -4.817 6.957 1.00 96.31 87 ALA A O 1
ATOM 682 N N . SER A 1 88 ? 1.459 -5.491 4.817 1.00 95.44 88 SER A N 1
ATOM 683 C CA . SER A 1 88 ? 2.562 -4.584 4.468 1.00 95.44 88 SER A CA 1
ATOM 684 C C . SER A 1 88 ? 2.170 -3.113 4.617 1.00 95.44 88 SER A C 1
ATOM 686 O O . SER A 1 88 ? 2.962 -2.290 5.083 1.00 95.44 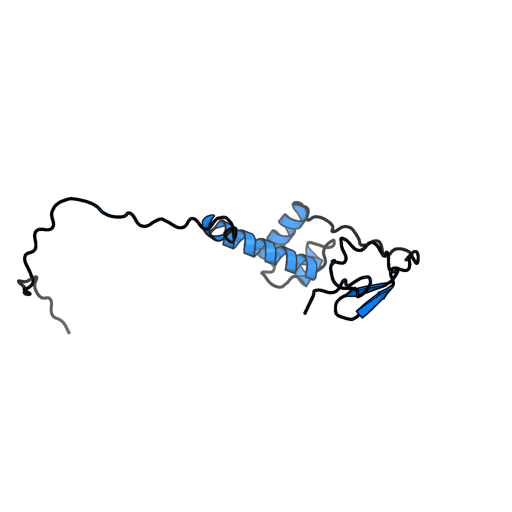88 SER A O 1
ATOM 688 N N . HIS A 1 89 ? 0.941 -2.769 4.234 1.00 95.19 89 HIS A N 1
ATOM 689 C CA . HIS A 1 89 ? 0.449 -1.403 4.339 1.00 95.19 89 HIS A CA 1
ATOM 690 C C . HIS A 1 89 ? 0.176 -0.997 5.787 1.00 95.19 89 HIS A C 1
ATOM 692 O O . HIS A 1 89 ? 0.629 0.064 6.210 1.00 95.19 89 HIS A O 1
ATOM 698 N N . ALA A 1 90 ? -0.451 -1.875 6.573 1.00 94.75 90 ALA A N 1
ATOM 699 C CA . ALA A 1 90 ? -0.663 -1.677 8.003 1.00 94.75 90 ALA A CA 1
ATOM 700 C C . ALA A 1 90 ? 0.669 -1.523 8.754 1.00 94.75 90 ALA A C 1
ATOM 702 O O . ALA A 1 90 ? 0.815 -0.616 9.566 1.00 94.75 90 ALA A O 1
ATOM 703 N N . GLN A 1 91 ? 1.678 -2.339 8.433 1.00 94.81 91 GLN A N 1
ATOM 704 C CA . GLN A 1 91 ? 3.021 -2.200 9.000 1.00 94.81 91 GLN A CA 1
ATOM 705 C C . GLN A 1 91 ? 3.595 -0.800 8.748 1.00 94.81 91 GLN A C 1
ATOM 707 O O . GLN A 1 91 ? 4.024 -0.131 9.686 1.00 94.81 91 GLN A O 1
ATOM 712 N N . LYS A 1 92 ? 3.566 -0.328 7.494 1.00 94.38 92 LYS A N 1
ATOM 713 C CA . LYS A 1 92 ? 4.034 1.024 7.150 1.00 94.38 92 LYS A CA 1
ATOM 714 C C . LYS A 1 92 ? 3.228 2.103 7.863 1.00 94.38 92 LYS A C 1
ATOM 716 O O . LYS A 1 92 ? 3.798 3.117 8.252 1.00 94.38 92 LYS A O 1
ATOM 721 N N . TYR A 1 93 ? 1.922 1.906 8.013 1.00 92.31 93 TYR A N 1
ATOM 722 C CA . TYR A 1 93 ? 1.053 2.829 8.731 1.00 92.31 93 TYR A CA 1
ATOM 723 C C . TYR A 1 93 ? 1.467 2.962 10.204 1.00 92.31 93 TYR A C 1
ATOM 725 O O . TYR A 1 93 ? 1.684 4.082 10.661 1.00 92.31 93 TYR A O 1
ATOM 733 N N . PHE A 1 94 ? 1.698 1.849 10.908 1.00 92.88 94 PHE A N 1
ATOM 734 C CA . PHE A 1 94 ? 2.163 1.876 12.300 1.00 92.88 94 PHE A CA 1
ATOM 735 C C . PHE A 1 94 ? 3.547 2.520 12.447 1.00 92.88 94 PHE A C 1
ATOM 737 O O . PHE A 1 94 ? 3.715 3.408 13.275 1.00 92.88 94 PHE A O 1
ATOM 744 N N . MET A 1 95 ? 4.504 2.189 11.574 1.00 90.81 95 MET A N 1
ATOM 745 C CA . MET A 1 95 ? 5.828 2.833 11.594 1.00 90.81 95 MET A CA 1
ATOM 746 C C . MET A 1 95 ? 5.745 4.355 11.373 1.00 90.81 95 MET A C 1
ATOM 748 O O . MET A 1 95 ? 6.516 5.126 11.947 1.00 90.81 95 MET A O 1
ATOM 752 N N . ARG A 1 96 ? 4.816 4.823 10.527 1.00 90.38 96 ARG A N 1
ATOM 753 C CA . ARG A 1 96 ? 4.579 6.261 10.313 1.00 90.38 96 ARG A CA 1
ATOM 754 C C . ARG A 1 96 ? 3.950 6.932 11.531 1.00 90.38 96 ARG A C 1
ATOM 756 O O . ARG A 1 96 ? 4.319 8.063 11.818 1.00 90.38 96 ARG A O 1
ATOM 763 N N . LEU A 1 97 ? 3.039 6.254 12.231 1.00 87.38 97 LEU A N 1
ATOM 764 C CA . LEU A 1 97 ? 2.451 6.749 13.478 1.00 87.38 97 LEU A CA 1
ATOM 765 C C . LEU A 1 97 ? 3.522 6.923 14.562 1.00 87.38 97 LEU A C 1
ATOM 767 O O . LEU A 1 97 ? 3.683 8.018 15.089 1.00 87.38 97 LEU A O 1
ATOM 771 N N . GLU A 1 98 ? 4.313 5.880 14.815 1.00 83.50 98 GLU A N 1
ATOM 772 C CA . GLU A 1 98 ? 5.384 5.883 15.827 1.00 83.50 98 GLU A CA 1
ATOM 773 C C . GLU A 1 98 ? 6.483 6.910 15.523 1.00 83.50 98 GLU A C 1
ATOM 775 O O . GLU A 1 98 ? 7.064 7.527 16.416 1.00 83.50 98 GLU A O 1
ATOM 780 N N . SER A 1 99 ? 6.785 7.120 14.241 1.00 74.25 99 SER A N 1
ATOM 781 C CA . SER A 1 99 ? 7.748 8.145 13.841 1.00 74.25 99 SER A CA 1
ATOM 782 C C . SER A 1 99 ? 7.155 9.548 13.838 1.00 74.25 99 SER A C 1
ATOM 784 O O . SER A 1 99 ? 7.927 10.499 13.796 1.00 74.25 99 SER A O 1
ATOM 786 N N . ALA A 1 100 ? 5.830 9.730 13.792 1.00 74.94 100 ALA A N 1
ATOM 787 C CA . ALA A 1 100 ? 5.164 11.039 13.866 1.00 74.94 100 ALA A CA 1
ATOM 788 C C . ALA A 1 100 ? 5.067 11.568 15.293 1.00 74.94 100 ALA A C 1
ATOM 790 O O . ALA A 1 100 ? 5.124 12.780 15.474 1.00 74.94 100 ALA A O 1
ATOM 791 N N . SER A 1 101 ? 4.989 10.677 16.279 1.00 71.06 101 SER A N 1
ATOM 792 C CA . SER A 1 101 ? 5.071 11.041 17.692 1.00 71.06 101 SER A CA 1
ATOM 793 C C . SER A 1 101 ? 6.499 11.341 18.157 1.00 71.06 101 SER A C 1
ATOM 795 O O . SER A 1 101 ? 6.674 12.085 19.113 1.00 71.06 101 SER A O 1
ATOM 797 N N . ASN A 1 102 ? 7.519 10.785 17.494 1.00 66.69 102 ASN A N 1
ATOM 798 C CA . ASN A 1 102 ? 8.923 11.028 17.824 1.00 66.69 102 ASN A CA 1
ATOM 799 C C . ASN A 1 102 ? 9.514 12.168 16.985 1.00 66.69 102 ASN A C 1
ATOM 801 O O . ASN A 1 102 ? 9.379 12.199 15.760 1.00 66.69 102 ASN A O 1
ATOM 805 N N . ASP A 1 103 ? 10.181 13.102 17.661 1.00 63.66 103 ASP A N 1
ATOM 806 C CA . ASP A 1 103 ? 10.690 14.344 17.089 1.00 63.66 103 ASP A CA 1
ATOM 807 C C . ASP A 1 103 ? 11.572 14.116 15.841 1.00 63.66 103 ASP A C 1
ATOM 809 O O . ASP A 1 103 ? 12.292 13.119 15.700 1.00 63.66 103 ASP A O 1
ATOM 813 N N . ARG A 1 104 ? 11.516 15.065 14.900 1.00 58.12 104 ARG A N 1
ATOM 814 C CA . ARG A 1 104 ? 12.023 14.992 13.513 1.00 58.12 104 ARG A CA 1
ATOM 815 C C . ARG A 1 104 ? 13.530 14.701 13.399 1.00 58.12 104 ARG A C 1
ATOM 817 O O . ARG A 1 104 ? 14.005 14.433 12.293 1.00 58.12 104 ARG A O 1
ATOM 824 N N . LYS A 1 105 ? 14.266 14.733 14.514 1.00 56.19 105 LYS A N 1
ATOM 825 C CA . LYS A 1 105 ? 15.715 14.511 14.624 1.00 56.19 105 LYS A CA 1
ATOM 826 C C . LYS A 1 105 ? 16.139 13.056 14.357 1.00 56.19 105 LYS A C 1
ATOM 828 O O . LYS A 1 105 ? 17.215 12.847 13.812 1.00 56.19 105 LYS A O 1
ATOM 833 N N . SER A 1 106 ? 15.297 12.055 14.637 1.00 59.22 106 SER A N 1
ATOM 834 C CA . SER A 1 106 ? 15.654 10.625 14.466 1.00 59.22 106 SER A CA 1
ATOM 835 C C . SER A 1 106 ? 15.453 10.074 13.044 1.00 59.22 106 SER A C 1
ATOM 837 O O . SER A 1 106 ? 15.944 8.998 12.703 1.00 59.22 106 SER A O 1
ATOM 839 N N . ARG A 1 107 ? 14.714 10.798 12.190 1.00 60.56 107 ARG A N 1
ATOM 840 C CA . ARG A 1 107 ? 14.224 10.300 10.889 1.00 60.56 107 ARG A CA 1
ATOM 841 C C . ARG A 1 107 ? 15.250 10.326 9.759 1.00 60.56 107 ARG A C 1
ATOM 843 O O . ARG A 1 107 ? 15.028 9.701 8.723 1.00 60.56 107 ARG A O 1
ATOM 850 N N . LYS A 1 108 ? 16.347 11.062 9.913 1.00 67.75 108 LYS A N 1
ATOM 851 C CA . LYS A 1 108 ? 17.412 11.113 8.913 1.00 67.75 108 LYS A CA 1
ATOM 852 C C . LYS A 1 108 ? 18.577 10.316 9.470 1.00 67.75 108 LYS A C 1
ATOM 854 O O . LYS A 1 108 ? 19.167 10.717 10.465 1.00 67.75 108 LYS A O 1
ATOM 859 N N . LYS A 1 109 ? 18.934 9.207 8.811 1.00 68.00 109 LYS A N 1
ATOM 860 C CA . LYS A 1 109 ? 20.328 8.757 8.886 1.00 68.00 109 LYS A CA 1
ATOM 861 C C . LYS A 1 109 ? 21.155 9.979 8.483 1.00 68.00 109 LYS A C 1
ATOM 863 O O . LYS A 1 109 ? 20.874 10.499 7.397 1.00 68.00 109 LYS A O 1
ATOM 868 N N . PRO A 1 110 ? 22.044 10.495 9.346 1.00 68.69 110 PRO A N 1
ATOM 869 C CA . PRO A 1 110 ? 22.839 11.653 8.981 1.00 68.69 110 PRO A CA 1
ATOM 870 C C . PRO A 1 110 ? 23.525 11.338 7.657 1.00 68.69 110 PRO A C 1
ATOM 872 O O . PRO A 1 110 ? 23.976 10.206 7.433 1.00 68.69 110 PRO A O 1
ATOM 875 N N . SER A 1 111 ? 23.507 12.306 6.742 1.00 77.81 111 SER A N 1
ATOM 876 C CA . SER A 1 111 ? 24.308 12.190 5.535 1.00 77.81 111 SER A CA 1
ATOM 877 C C . SER A 1 111 ? 25.739 11.903 5.973 1.00 77.81 111 SER A C 1
ATOM 879 O O . SER A 1 111 ? 26.228 12.523 6.915 1.00 77.81 111 SER A O 1
ATOM 881 N N . VAL A 1 112 ? 26.431 10.994 5.286 1.00 73.06 112 VAL A N 1
ATOM 882 C CA . VAL A 1 112 ? 27.875 10.800 5.515 1.00 73.06 112 VAL A CA 1
ATOM 883 C C . VAL A 1 112 ? 28.632 12.129 5.349 1.00 73.06 112 VAL A C 1
ATOM 885 O O . VAL A 1 112 ? 29.685 12.313 5.944 1.00 73.06 112 VAL A O 1
ATOM 888 N N . PHE A 1 113 ? 28.064 13.072 4.591 1.00 71.81 113 PHE A N 1
ATOM 889 C CA . PHE A 1 113 ? 28.618 14.400 4.342 1.00 71.81 113 PHE A CA 1
ATOM 890 C C . PHE A 1 113 ? 28.202 15.478 5.362 1.00 71.81 113 PHE A C 1
ATOM 892 O O . PHE A 1 113 ? 28.701 16.589 5.263 1.00 71.81 113 PHE A O 1
ATOM 899 N N . ASP A 1 114 ? 27.314 15.183 6.321 1.00 67.50 114 ASP A N 1
ATOM 900 C CA . ASP A 1 114 ? 26.812 16.161 7.313 1.00 67.50 114 ASP A CA 1
ATOM 901 C C . ASP A 1 114 ? 27.544 16.098 8.672 1.00 67.50 114 ASP A C 1
ATOM 903 O O . ASP A 1 114 ? 27.095 16.709 9.645 1.00 67.50 114 ASP A O 1
ATOM 907 N N . LEU A 1 115 ? 28.666 15.374 8.773 1.00 70.56 115 LEU A N 1
ATOM 908 C CA . LEU A 1 115 ? 29.494 15.340 9.985 1.00 70.56 115 LEU A CA 1
ATOM 909 C C . LEU A 1 115 ? 30.192 16.698 10.184 1.00 70.56 115 LEU A C 1
ATOM 911 O O . LEU A 1 115 ? 31.294 16.917 9.689 1.00 70.56 115 LEU A O 1
ATOM 915 N N . HIS A 1 116 ? 29.546 17.616 10.903 1.00 68.25 116 HIS A N 1
ATOM 916 C CA . HIS A 1 116 ? 30.200 18.823 11.402 1.00 68.25 116 HIS A CA 1
ATOM 917 C C . HIS A 1 116 ? 31.108 18.423 12.566 1.00 68.25 116 HIS A C 1
ATOM 919 O O . HIS A 1 116 ? 30.630 18.065 13.641 1.00 68.25 116 HIS A O 1
ATOM 925 N N . LEU A 1 117 ? 32.417 18.434 12.320 1.00 64.12 117 LEU A N 1
ATOM 926 C CA . LEU A 1 117 ? 33.430 18.309 13.358 1.00 64.12 117 LEU A CA 1
ATOM 927 C C . LEU A 1 117 ? 33.470 19.647 14.104 1.00 64.12 117 LEU A C 1
ATOM 929 O O . LEU A 1 117 ? 33.988 20.628 13.573 1.00 64.12 117 LEU A O 1
ATOM 933 N N . GLU A 1 118 ? 32.862 19.708 15.287 1.00 60.84 118 GLU A N 1
ATOM 934 C CA . GLU A 1 118 ? 32.995 20.866 16.171 1.00 60.84 118 GLU A CA 1
ATOM 935 C C . GLU A 1 118 ? 34.481 21.017 16.517 1.00 60.84 118 GLU A C 1
ATOM 937 O O . GLU A 1 118 ? 35.074 20.164 17.175 1.00 60.84 118 GLU A O 1
ATOM 942 N N . GLN A 1 119 ? 35.108 22.062 15.977 1.00 50.12 119 GLN A N 1
ATOM 943 C CA . GLN A 1 119 ? 36.470 22.425 16.335 1.00 50.12 119 GLN A CA 1
ATOM 944 C C . GLN A 1 119 ? 36.430 22.955 17.764 1.00 50.12 119 GLN A C 1
ATOM 946 O O . GLN A 1 119 ? 35.801 23.978 18.036 1.00 50.12 119 GLN A O 1
ATOM 951 N N . GLU A 1 120 ? 37.073 22.210 18.660 1.00 49.69 120 GLU A N 1
ATOM 952 C CA . GLU A 1 120 ? 37.314 22.588 20.044 1.00 49.69 120 GLU A CA 1
ATOM 953 C C . GLU A 1 120 ? 37.819 24.031 20.095 1.00 49.69 120 GLU A C 1
ATOM 955 O O . GLU A 1 120 ? 38.800 24.398 19.442 1.00 49.69 120 GLU A O 1
ATOM 960 N N . THR A 1 121 ? 37.108 24.867 20.850 1.00 42.06 121 THR A N 1
ATOM 961 C CA . THR A 1 121 ? 37.529 26.227 21.154 1.00 42.06 121 THR A CA 1
ATOM 962 C C . THR A 1 121 ? 38.875 26.150 21.858 1.00 42.06 121 THR A C 1
ATOM 964 O O . THR A 1 121 ? 38.947 25.807 23.038 1.00 42.06 121 THR A O 1
ATOM 967 N N . ILE A 1 122 ? 39.943 26.456 21.125 1.00 49.44 122 ILE A N 1
ATOM 968 C CA . ILE A 1 122 ? 41.244 26.759 21.707 1.00 49.44 122 ILE A CA 1
ATOM 969 C C . ILE A 1 122 ? 41.020 27.965 22.620 1.00 49.44 122 ILE A C 1
ATOM 971 O O . ILE A 1 122 ? 40.721 29.069 22.167 1.00 49.44 122 ILE A O 1
ATOM 975 N N . VAL A 1 123 ? 41.082 27.703 23.922 1.00 52.72 123 VAL A N 1
ATOM 976 C CA . VAL A 1 123 ? 41.006 28.698 24.985 1.00 52.72 123 VAL A CA 1
ATOM 977 C C . VAL A 1 123 ? 42.349 29.431 25.041 1.00 52.72 123 VAL A C 1
ATOM 979 O O . VAL A 1 123 ? 43.376 28.819 25.312 1.00 52.72 123 VAL A O 1
ATOM 982 N N . SER A 1 124 ? 42.336 30.743 24.823 1.00 40.22 124 SER A N 1
ATOM 983 C CA . SER A 1 124 ? 43.358 31.694 25.285 1.00 40.22 124 SER A CA 1
ATOM 984 C C . SER A 1 124 ? 42.628 33.024 25.469 1.00 40.22 124 SER A C 1
ATOM 986 O O . SER A 1 124 ? 41.878 33.420 24.584 1.00 40.22 124 SER A O 1
ATOM 988 N N . GLU A 1 125 ? 42.713 33.788 26.544 1.00 49.78 125 GLU A N 1
ATOM 989 C CA . GLU A 1 125 ? 43.694 33.974 27.614 1.00 49.78 125 GLU A CA 1
ATOM 990 C C . GLU A 1 125 ? 42.899 34.882 28.593 1.00 49.78 125 GLU A C 1
ATOM 992 O O . GLU A 1 125 ? 42.140 35.738 28.131 1.00 49.78 125 GLU A O 1
ATOM 997 N N . HIS A 1 126 ? 42.795 34.630 29.896 1.00 47.78 126 HIS A N 1
ATOM 998 C CA . HIS A 1 126 ? 43.573 35.325 30.925 1.00 47.78 126 HIS A CA 1
ATOM 999 C C . HIS A 1 126 ? 43.152 34.787 32.312 1.00 47.78 126 HIS A C 1
ATOM 1001 O O . HIS A 1 126 ? 41.964 34.667 32.609 1.00 47.78 126 HIS A O 1
ATOM 1007 N N . ASP A 1 127 ? 44.170 34.529 33.135 1.00 40.19 127 ASP A N 1
ATOM 1008 C CA . ASP A 1 127 ? 44.186 34.349 34.593 1.00 40.19 127 ASP A CA 1
ATOM 1009 C C . ASP A 1 127 ? 43.623 33.063 35.221 1.00 40.19 127 ASP A C 1
ATOM 1011 O O . ASP A 1 127 ? 42.554 33.007 35.828 1.00 40.19 127 ASP A O 1
ATOM 1015 N N . ILE A 1 128 ? 44.494 32.050 35.237 1.00 39.56 128 ILE A N 1
ATOM 1016 C CA . ILE A 1 128 ? 44.522 31.019 36.277 1.00 39.56 128 ILE A CA 1
ATOM 1017 C C . ILE A 1 128 ? 45.071 31.653 37.570 1.00 39.56 128 ILE A C 1
ATOM 1019 O O . ILE A 1 128 ? 46.261 31.951 37.659 1.00 39.56 128 ILE A O 1
ATOM 1023 N N . LYS A 1 129 ? 44.238 31.790 38.610 1.00 41.44 129 LYS A N 1
ATOM 1024 C CA . LYS A 1 129 ? 44.708 31.853 40.006 1.00 41.44 129 LYS A CA 1
ATOM 1025 C C . LYS A 1 129 ? 44.435 30.506 40.670 1.00 41.44 129 LYS A C 1
ATOM 1027 O O . LYS A 1 129 ? 43.296 30.161 40.958 1.00 41.44 129 LYS A O 1
ATOM 1032 N N . ILE A 1 130 ? 45.505 29.746 40.870 1.00 46.66 130 ILE A N 1
ATOM 1033 C CA . ILE A 1 130 ? 45.535 28.501 41.643 1.00 46.66 130 ILE A CA 1
ATOM 1034 C C . ILE A 1 130 ? 45.403 28.837 43.129 1.00 46.66 130 ILE A C 1
ATOM 1036 O O . ILE A 1 130 ? 46.231 29.609 43.600 1.00 46.66 130 ILE A O 1
ATOM 1040 N N . VAL A 1 131 ? 44.484 28.194 43.867 1.00 36.62 131 VAL A N 1
ATOM 1041 C CA . VAL A 1 131 ? 44.717 27.738 45.260 1.00 36.62 131 VAL A CA 1
ATOM 1042 C C . VAL A 1 131 ? 43.916 26.439 45.521 1.00 36.62 131 VAL A C 1
ATOM 1044 O O . VAL A 1 131 ? 42.814 26.308 44.985 1.00 36.62 131 VAL A O 1
ATOM 1047 N N . PRO A 1 132 ? 44.467 25.463 46.276 1.00 42.72 132 PRO A N 1
ATOM 1048 C CA . PRO A 1 132 ? 44.041 24.060 46.296 1.00 42.72 132 PRO A CA 1
ATOM 1049 C C . PRO A 1 132 ? 42.998 23.700 47.371 1.00 42.72 132 PRO A C 1
ATOM 1051 O O . PRO A 1 132 ? 42.941 24.332 48.416 1.00 42.72 132 PRO A O 1
ATOM 1054 N 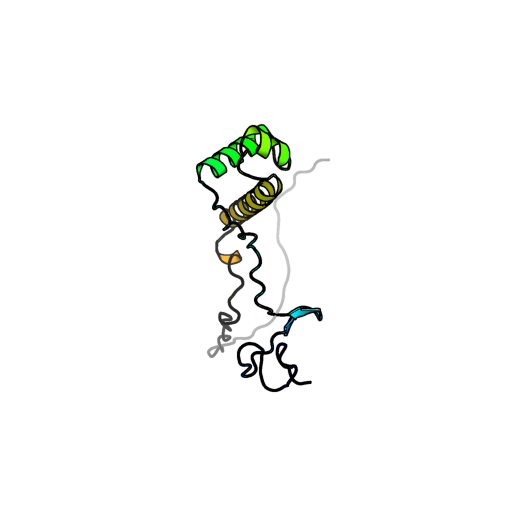N . LEU A 1 133 ? 42.269 22.620 47.061 1.00 42.97 133 LEU A N 1
ATOM 1055 C CA . LEU A 1 133 ? 41.782 21.494 47.882 1.00 42.97 133 LEU A CA 1
ATOM 1056 C C . LEU A 1 133 ? 41.260 21.702 49.328 1.00 42.97 133 LEU A C 1
ATOM 1058 O O . LEU A 1 133 ? 41.916 22.287 50.177 1.00 42.97 133 LEU A O 1
ATOM 1062 N N . GLU A 1 134 ? 40.166 20.969 49.588 1.00 35.94 134 GLU A N 1
ATOM 1063 C CA . GLU A 1 134 ? 39.716 20.409 50.880 1.00 35.94 134 GLU A CA 1
ATOM 1064 C C . GLU A 1 134 ? 38.966 21.329 51.868 1.00 35.94 134 GLU A C 1
ATOM 1066 O O . GLU A 1 134 ? 39.524 22.235 52.477 1.00 35.94 134 GLU A O 1
ATOM 1071 N N . ASN A 1 135 ? 37.686 21.027 52.132 1.00 34.22 135 ASN A N 1
ATOM 1072 C CA . ASN A 1 135 ? 37.302 20.125 53.232 1.00 34.22 135 ASN A CA 1
ATOM 1073 C C . ASN A 1 135 ? 35.780 19.885 53.309 1.00 34.22 135 ASN A C 1
ATOM 1075 O O . ASN A 1 135 ? 34.972 20.702 52.869 1.00 34.22 135 ASN A O 1
ATOM 1079 N N . GLN A 1 136 ? 35.439 18.709 53.836 1.00 36.06 136 GLN A N 1
ATOM 1080 C CA . GLN A 1 136 ? 34.102 18.201 54.138 1.00 36.06 136 GLN A CA 1
ATOM 1081 C C . GLN A 1 136 ? 33.471 18.870 55.380 1.00 36.06 136 GLN A C 1
ATOM 1083 O O . GLN A 1 136 ? 34.147 19.559 56.137 1.00 36.06 136 GLN A O 1
ATOM 1088 N N . ASP A 1 137 ? 32.189 18.530 55.569 1.00 36.09 137 ASP A N 1
ATOM 1089 C CA . ASP A 1 137 ? 31.391 18.504 56.811 1.00 36.09 137 ASP A CA 1
ATOM 1090 C C . ASP A 1 137 ? 30.514 19.738 57.100 1.00 36.09 137 ASP A C 1
ATOM 1092 O O . ASP A 1 137 ? 30.980 20.863 57.210 1.00 36.09 137 ASP A O 1
ATOM 1096 N N . GLN A 1 138 ? 29.189 19.616 56.925 1.00 34.62 138 GLN A N 1
ATOM 1097 C CA . GLN A 1 138 ? 28.158 19.094 57.851 1.00 34.62 138 GLN A CA 1
ATOM 1098 C C . GLN A 1 138 ? 27.718 20.123 58.898 1.00 34.62 138 GLN A C 1
ATOM 1100 O O . GLN A 1 138 ? 28.488 20.461 59.780 1.00 34.62 138 GLN A O 1
ATOM 1105 N N . GLU A 1 139 ? 26.444 20.521 58.832 1.00 37.56 139 GLU A N 1
ATOM 1106 C CA . GLU A 1 139 ? 25.544 20.831 59.959 1.00 37.56 139 GLU A CA 1
ATOM 1107 C C . GLU A 1 139 ? 24.224 21.370 59.371 1.00 37.56 139 GLU A C 1
ATOM 1109 O O . GLU A 1 139 ? 24.241 22.100 58.387 1.00 37.56 139 GLU A O 1
ATOM 1114 N N . THR A 1 140 ? 23.019 21.103 59.859 1.00 40.62 140 THR A N 1
ATOM 1115 C CA . THR A 1 140 ? 22.444 20.100 60.760 1.00 40.62 140 THR A CA 1
ATOM 1116 C C . THR A 1 140 ? 20.923 20.236 60.606 1.00 40.62 140 THR A C 1
ATOM 1118 O O . THR A 1 140 ? 20.409 21.281 60.216 1.00 40.62 140 THR A O 1
ATOM 1121 N N . ALA A 1 141 ? 20.222 19.172 60.994 1.00 39.62 141 ALA A N 1
ATOM 1122 C CA . ALA A 1 141 ? 18.869 19.181 61.543 1.00 39.62 141 ALA A CA 1
ATOM 1123 C C . ALA A 1 141 ? 17.704 19.666 60.655 1.00 39.62 141 ALA A C 1
ATOM 1125 O O . ALA A 1 141 ? 17.377 20.847 60.576 1.00 39.62 141 ALA A O 1
ATOM 1126 N N . ASN A 1 142 ? 16.892 18.702 60.212 1.00 46.62 142 ASN A N 1
ATOM 1127 C CA . ASN A 1 142 ? 15.473 18.818 60.529 1.00 46.62 142 ASN A CA 1
ATOM 1128 C C . ASN A 1 142 ? 14.902 17.480 61.021 1.00 46.62 142 ASN A C 1
ATOM 1130 O O . ASN A 1 142 ? 15.181 16.416 60.473 1.00 46.62 142 ASN A O 1
ATOM 1134 N N . SER A 1 143 ? 14.174 17.589 62.126 1.00 46.25 143 SER A N 1
ATOM 1135 C CA . SER A 1 143 ? 13.772 16.555 63.075 1.00 46.25 143 SER A CA 1
ATOM 1136 C C . SER A 1 143 ? 12.800 15.507 62.531 1.00 46.25 143 SER A C 1
ATOM 1138 O O . SER A 1 143 ? 11.752 15.833 61.987 1.00 46.25 143 SER A O 1
ATOM 1140 N N . GLN A 1 144 ? 13.124 14.248 62.836 1.00 43.81 144 GLN A N 1
ATOM 1141 C CA . GLN A 1 144 ? 12.335 13.340 63.678 1.00 43.81 144 GLN A CA 1
ATOM 1142 C C . GLN A 1 144 ? 10.816 13.244 63.433 1.00 43.81 144 GLN A C 1
ATOM 1144 O O . GLN A 1 144 ? 10.048 14.031 63.980 1.00 43.81 144 GLN A O 1
ATOM 1149 N N . VAL A 1 145 ? 10.376 12.143 62.811 1.00 45.25 145 VAL A N 1
ATOM 1150 C CA . VAL A 1 145 ? 9.171 11.414 63.250 1.00 45.25 145 VAL A CA 1
ATOM 1151 C C . VAL A 1 145 ? 9.454 9.909 63.160 1.00 45.25 145 VAL A C 1
ATOM 1153 O O . VAL A 1 145 ? 9.828 9.388 62.114 1.00 45.25 145 VAL A O 1
ATOM 1156 N N . VAL A 1 146 ? 9.336 9.258 64.316 1.00 42.50 146 VAL A N 1
ATOM 1157 C CA . VAL A 1 146 ? 9.502 7.822 64.603 1.00 42.50 146 VAL A CA 1
ATOM 1158 C C . VAL A 1 146 ? 8.216 7.063 64.224 1.00 42.50 146 VAL A C 1
ATOM 1160 O O . VAL A 1 146 ? 7.187 7.718 64.080 1.00 42.50 146 VAL A O 1
ATOM 1163 N N . CYS A 1 147 ? 8.296 5.724 64.125 1.00 35.38 147 CYS A N 1
ATOM 1164 C CA . CYS A 1 147 ? 7.262 4.651 64.073 1.00 35.38 147 CYS A CA 1
ATOM 1165 C C . CYS A 1 147 ? 7.499 3.787 62.811 1.00 35.38 147 CYS A C 1
ATOM 1167 O O . CYS A 1 147 ? 7.539 4.340 61.720 1.00 35.38 147 CYS A O 1
ATOM 1169 N N . ASN A 1 148 ? 7.646 2.459 62.822 1.00 39.69 148 ASN A N 1
ATOM 1170 C CA . ASN A 1 148 ? 7.451 1.410 63.823 1.00 39.69 148 ASN A CA 1
ATOM 1171 C C . ASN A 1 148 ? 8.262 0.174 63.385 1.00 39.69 148 ASN A C 1
ATOM 1173 O O . ASN A 1 148 ? 8.415 0.010 62.152 1.00 39.69 148 ASN A O 1
#

Sequence (148 aa):
MGRNCTLCGRNGHNYRTCSEKSKTIKLFGVKISTSTKKDNGRKIKKGIAWTEDEQRLLLKGLEIHGKGKWAKIGKDLLPSRTPTQIASHAQKYFMRLESASNDRKSRKKPSVFDLHLEQETIVSEHDIKIVPLENQDQETANSQVVCN

pLDDT: mean 72.89, std 19.66, range [34.22, 96.31]